Protein AF-A0A645FHV8-F1 (afdb_monomer)

Sequence (74 aa):
MANSLEKPAIDLLPEIQTVKDRLRKIGCKMVLMSGSGSPVFAISQDKKILQKACQMFENDYEVELTKVLKGENK

InterPro domains:
  IPR013750 GHMP kinase, C-terminal domain [PF08544] (4-58)
  IPR036554 GHMP kinase, C-terminal domain superfamily [G3DSA:3.30.70.890] (1-72)
  IPR036554 GHMP kinase, C-terminal domain superfamily [SSF55060] (2-61)

Secondary structure (DSSP, 8-state):
---TTHHHHHHH-THHHHHHHHHHHTT-EEEEE-TTSS-EEEE-S-HHHHHHHHHHHTTTS-------------

Solvent-accessible surface area (backbone atoms only — not comparable to full-atom values): 4799 Å² total; per-residue (Å²): 139,86,56,88,48,44,61,67,43,30,78,76,39,57,64,53,51,53,54,44,50,57,44,45,73,65,69,46,37,77,66,43,56,49,76,80,48,83,55,71,46,66,50,72,90,52,65,68,50,52,53,53,50,46,71,73,36,56,88,83,42,94,74,86,89,84,77,85,81,77,76,78,88,125

Structure (mmCIF, N/CA/C/O backbone):
data_AF-A0A645FHV8-F1
#
_entry.id   AF-A0A645FHV8-F1
#
loop_
_atom_site.group_PDB
_atom_site.id
_atom_site.type_symbol
_atom_site.label_atom_id
_atom_site.label_alt_id
_atom_site.label_comp_id
_atom_site.label_asym_id
_atom_site.label_entity_id
_atom_site.label_seq_id
_atom_site.pdbx_PDB_ins_code
_atom_site.Cartn_x
_atom_site.Cartn_y
_atom_site.Cartn_z
_atom_site.occupancy
_atom_site.B_iso_or_equiv
_atom_site.auth_seq_id
_atom_site.auth_comp_id
_atom_site.auth_asym_id
_atom_site.auth_atom_id
_atom_site.pdbx_PDB_model_num
ATOM 1 N N . MET A 1 1 ? -8.407 12.792 -6.269 1.00 65.88 1 MET A N 1
ATOM 2 C CA . MET A 1 1 ? -7.009 13.031 -5.848 1.00 65.88 1 MET A CA 1
ATOM 3 C C . MET A 1 1 ? -6.112 12.092 -6.627 1.00 65.88 1 MET A C 1
ATOM 5 O O . MET A 1 1 ? -6.500 10.943 -6.807 1.00 65.88 1 MET A O 1
ATOM 9 N N . ALA A 1 2 ? -4.973 12.582 -7.105 1.00 83.88 2 ALA A N 1
ATOM 10 C CA . ALA A 1 2 ? -3.990 11.804 -7.852 1.00 83.88 2 ALA A CA 1
ATOM 11 C C . ALA A 1 2 ? -2.581 12.274 -7.470 1.00 83.88 2 ALA A C 1
ATOM 13 O O . ALA A 1 2 ? -2.404 13.438 -7.110 1.00 83.88 2 ALA A O 1
ATOM 14 N N . ASN A 1 3 ? -1.607 11.371 -7.540 1.00 93.44 3 ASN A N 1
ATOM 15 C CA . ASN A 1 3 ? -0.195 11.676 -7.349 1.00 93.44 3 ASN A CA 1
ATOM 16 C C . ASN A 1 3 ? 0.492 11.686 -8.723 1.00 93.44 3 ASN A C 1
ATOM 18 O O . ASN A 1 3 ? 0.565 10.652 -9.382 1.00 93.44 3 ASN A O 1
ATOM 22 N N . SER A 1 4 ? 0.991 12.843 -9.165 1.00 96.19 4 SER A N 1
ATOM 23 C CA . SER A 1 4 ? 1.609 12.995 -10.492 1.00 96.19 4 SER A CA 1
ATOM 24 C C . SER A 1 4 ? 2.892 12.174 -10.678 1.00 96.19 4 SER A C 1
ATOM 26 O O . SER A 1 4 ? 3.235 11.844 -11.809 1.00 96.19 4 SER A O 1
ATOM 28 N N . LEU A 1 5 ? 3.585 11.820 -9.590 1.00 96.88 5 LEU A N 1
ATOM 29 C CA . LEU A 1 5 ? 4.805 11.000 -9.622 1.00 96.88 5 LEU A CA 1
ATOM 30 C C . LEU A 1 5 ? 4.507 9.500 -9.711 1.00 96.88 5 LEU A C 1
ATOM 32 O O . LEU A 1 5 ? 5.402 8.693 -9.933 1.00 96.88 5 LEU A O 1
ATOM 36 N N . GLU A 1 6 ? 3.249 9.112 -9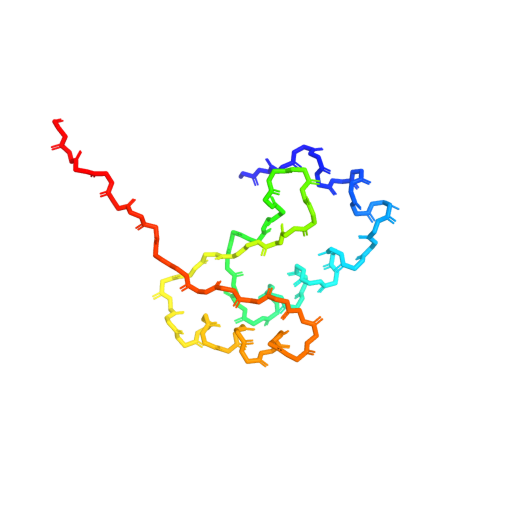.542 1.00 96.56 6 GLU A N 1
ATOM 37 C CA . GLU A 1 6 ? 2.863 7.713 -9.425 1.00 96.56 6 GLU A CA 1
ATOM 38 C C . GLU A 1 6 ? 3.002 6.944 -10.735 1.00 96.56 6 GLU A C 1
ATOM 40 O O . GLU A 1 6 ?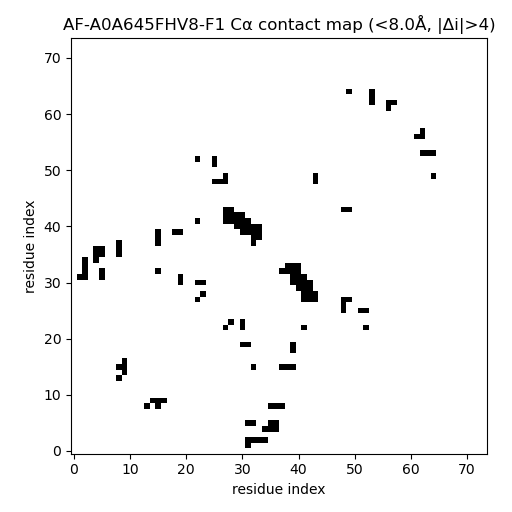 3.494 5.822 -10.728 1.00 96.56 6 GLU A O 1
ATOM 45 N N . LYS A 1 7 ? 2.616 7.548 -11.864 1.00 96.50 7 LYS A N 1
ATOM 46 C CA . LYS A 1 7 ? 2.765 6.920 -13.182 1.00 96.50 7 LYS A CA 1
ATOM 47 C C . LYS A 1 7 ? 4.235 6.594 -13.498 1.00 96.50 7 LYS A C 1
ATOM 49 O O . LYS A 1 7 ? 4.512 5.418 -13.705 1.00 96.50 7 LYS A O 1
ATOM 54 N N . PRO A 1 8 ? 5.180 7.559 -13.480 1.00 97.44 8 PRO A N 1
ATOM 55 C CA . PRO A 1 8 ? 6.578 7.238 -13.757 1.00 97.44 8 PRO A CA 1
ATOM 56 C C . PRO A 1 8 ? 7.187 6.277 -12.722 1.00 97.44 8 PRO A C 1
ATOM 58 O O . PRO A 1 8 ? 8.018 5.453 -13.086 1.00 97.44 8 PRO A O 1
ATOM 61 N N . ALA A 1 9 ? 6.761 6.325 -11.454 1.00 97.81 9 ALA A N 1
ATOM 62 C CA . ALA A 1 9 ? 7.211 5.358 -10.452 1.00 97.81 9 ALA A CA 1
ATOM 63 C C . ALA A 1 9 ? 6.718 3.930 -10.749 1.00 97.81 9 ALA A C 1
ATOM 65 O O . ALA A 1 9 ? 7.496 2.992 -10.624 1.00 97.81 9 ALA A O 1
ATOM 66 N N . ILE A 1 10 ? 5.463 3.758 -11.184 1.00 98.00 10 ILE A N 1
ATOM 67 C CA . ILE A 1 10 ? 4.911 2.457 -11.604 1.00 98.00 10 ILE A CA 1
ATOM 68 C C . ILE A 1 10 ? 5.607 1.941 -12.866 1.00 98.00 10 ILE A C 1
ATOM 70 O O . ILE A 1 10 ? 5.877 0.746 -12.953 1.00 98.00 10 ILE A O 1
ATOM 74 N N . ASP A 1 11 ? 5.915 2.823 -13.821 1.00 97.88 11 ASP A N 1
ATOM 75 C CA . ASP A 1 11 ? 6.625 2.447 -15.048 1.00 97.88 11 ASP A CA 1
ATOM 76 C C . ASP A 1 11 ? 8.027 1.877 -14.728 1.00 97.88 11 ASP A C 1
ATOM 78 O O . ASP A 1 11 ? 8.491 0.962 -15.407 1.00 97.88 11 ASP A O 1
ATOM 82 N N . LEU A 1 12 ? 8.683 2.376 -13.669 1.00 97.81 12 LEU A N 1
ATOM 83 C CA . LEU A 1 12 ? 9.980 1.882 -13.182 1.00 97.81 12 LEU A CA 1
ATOM 84 C C . LEU A 1 12 ? 9.862 0.680 -12.229 1.00 97.81 12 LEU A C 1
ATOM 86 O O . LEU A 1 12 ? 10.720 -0.202 -12.247 1.00 97.81 12 LEU A O 1
ATOM 90 N N . LEU A 1 13 ? 8.824 0.643 -11.391 1.00 97.69 13 LEU A N 1
ATOM 91 C CA . LEU A 1 13 ? 8.583 -0.395 -10.389 1.00 97.69 13 LEU A CA 1
ATOM 92 C C . LEU A 1 13 ? 7.104 -0.835 -10.412 1.00 97.69 13 LEU A C 1
ATOM 94 O O . LEU A 1 13 ? 6.289 -0.343 -9.622 1.00 97.69 13 LEU A O 1
ATOM 98 N N . PRO A 1 14 ? 6.742 -1.809 -11.273 1.00 97.81 14 PRO A N 1
ATOM 99 C CA . PRO A 1 14 ? 5.357 -2.270 -11.430 1.00 97.81 14 PRO A CA 1
ATOM 100 C C . PRO A 1 14 ? 4.727 -2.842 -10.155 1.00 97.81 14 PRO A C 1
ATOM 102 O O . PRO A 1 14 ? 3.504 -2.855 -10.012 1.00 97.81 14 PRO A O 1
ATOM 105 N N . GLU A 1 15 ? 5.547 -3.283 -9.198 1.00 97.75 15 GLU A N 1
ATOM 106 C CA . GLU A 1 15 ? 5.100 -3.794 -7.900 1.00 97.75 15 GLU A CA 1
ATOM 107 C C . GLU A 1 15 ? 4.254 -2.778 -7.115 1.00 97.75 15 GLU A C 1
ATOM 109 O O . GLU A 1 15 ? 3.314 -3.167 -6.419 1.00 97.75 15 GLU A O 1
ATOM 114 N N . ILE A 1 16 ? 4.489 -1.475 -7.312 1.00 97.81 16 ILE A N 1
ATOM 115 C CA . ILE A 1 16 ? 3.649 -0.411 -6.745 1.00 97.81 16 ILE A CA 1
ATOM 116 C C . ILE A 1 16 ? 2.188 -0.613 -7.168 1.00 97.81 16 ILE A C 1
ATOM 118 O O . ILE A 1 16 ? 1.279 -0.544 -6.339 1.00 97.81 16 ILE A O 1
ATOM 122 N N . GLN A 1 17 ? 1.934 -0.916 -8.443 1.00 98.00 17 GLN A N 1
ATOM 123 C CA . GLN A 1 17 ? 0.580 -1.164 -8.937 1.00 98.00 17 GLN A CA 1
ATOM 124 C C . GLN A 1 17 ? -0.001 -2.467 -8.364 1.00 98.00 17 GLN A C 1
ATOM 126 O O . GLN A 1 17 ? -1.168 -2.480 -7.967 1.00 98.00 17 GLN A O 1
ATOM 131 N N . THR A 1 18 ? 0.811 -3.518 -8.217 1.00 98.00 18 THR A N 1
ATOM 132 C CA . THR A 1 18 ? 0.404 -4.782 -7.575 1.00 98.00 18 THR A CA 1
ATOM 133 C C . THR A 1 18 ? -0.092 -4.562 -6.144 1.00 98.00 18 THR A C 1
ATOM 135 O O . THR A 1 18 ? -1.163 -5.056 -5.776 1.00 98.00 18 THR A O 1
ATOM 138 N N . VAL A 1 19 ? 0.637 -3.782 -5.338 1.00 97.81 19 VAL A N 1
ATOM 139 C CA . VAL A 1 19 ? 0.229 -3.429 -3.966 1.00 97.81 19 VAL A CA 1
ATOM 140 C C . VAL A 1 19 ? -1.091 -2.659 -3.981 1.00 97.81 19 VAL A C 1
ATOM 142 O O . VAL A 1 19 ? -2.018 -2.979 -3.228 1.00 97.81 19 VAL A O 1
ATOM 145 N N . LYS A 1 20 ? -1.229 -1.685 -4.887 1.00 97.62 20 LYS A N 1
ATOM 146 C CA . LYS A 1 20 ? -2.456 -0.893 -5.012 1.00 97.62 20 LYS A CA 1
ATOM 147 C C . LYS A 1 20 ? -3.672 -1.743 -5.374 1.00 97.62 20 LYS A C 1
ATOM 149 O O . LYS A 1 20 ? -4.745 -1.546 -4.803 1.00 97.62 20 LYS A O 1
ATOM 154 N N . ASP A 1 21 ? -3.527 -2.691 -6.290 1.00 97.75 21 ASP A N 1
ATOM 155 C CA . ASP A 1 21 ? -4.637 -3.545 -6.718 1.00 97.7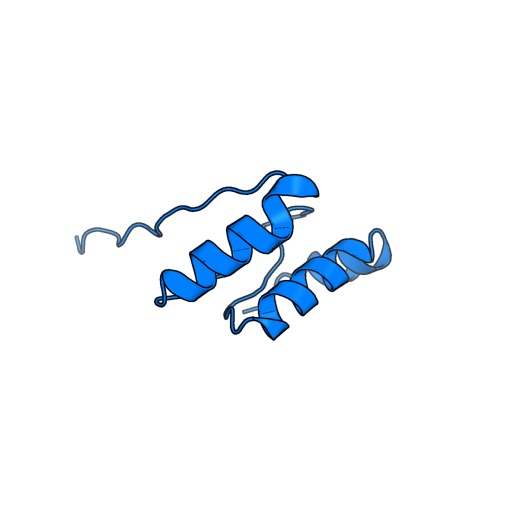5 21 ASP A CA 1
ATOM 156 C C . ASP A 1 21 ? -5.040 -4.551 -5.640 1.00 97.75 21 ASP A C 1
ATOM 158 O O . ASP A 1 21 ? -6.236 -4.750 -5.404 1.00 97.75 21 ASP A O 1
ATOM 162 N N . ARG A 1 22 ? -4.071 -5.097 -4.896 1.00 97.75 22 ARG A N 1
ATOM 163 C CA . ARG A 1 22 ? -4.327 -5.917 -3.700 1.00 97.75 22 ARG A CA 1
ATOM 164 C C . ARG A 1 22 ? -5.116 -5.137 -2.639 1.00 97.75 22 ARG A C 1
ATOM 166 O O . ARG A 1 22 ? -6.123 -5.647 -2.146 1.00 97.75 22 ARG A O 1
ATOM 173 N N . LEU A 1 23 ? -4.733 -3.888 -2.351 1.00 97.31 23 LEU A N 1
ATOM 174 C CA . LEU A 1 23 ? -5.465 -3.007 -1.430 1.00 97.31 23 LEU A CA 1
ATOM 175 C C . LEU A 1 23 ? -6.896 -2.727 -1.921 1.00 97.31 23 LEU A C 1
ATOM 177 O O . LEU A 1 23 ? -7.854 -2.871 -1.160 1.00 97.31 23 LEU A O 1
ATOM 181 N N . ARG A 1 24 ? -7.079 -2.380 -3.201 1.00 96.31 24 ARG A N 1
ATOM 182 C CA . ARG A 1 24 ? -8.418 -2.142 -3.778 1.00 96.31 24 ARG A CA 1
ATOM 183 C C . ARG A 1 24 ? -9.306 -3.383 -3.708 1.00 96.31 24 ARG A C 1
ATOM 185 O O . ARG A 1 24 ? -10.483 -3.267 -3.373 1.00 96.31 24 ARG A O 1
ATOM 192 N N . LYS A 1 25 ? -8.746 -4.569 -3.963 1.00 96.50 25 LYS A N 1
ATOM 193 C CA . LYS A 1 25 ? -9.471 -5.850 -3.937 1.00 96.50 25 LYS A CA 1
ATOM 194 C C . LYS A 1 25 ? -10.077 -6.170 -2.567 1.00 96.50 25 LYS A C 1
ATOM 196 O O . LYS A 1 25 ? -11.111 -6.829 -2.507 1.00 96.50 25 LYS A O 1
ATOM 201 N N . ILE A 1 26 ? -9.474 -5.700 -1.474 1.00 94.44 26 ILE A N 1
ATOM 202 C CA . ILE A 1 26 ? -10.011 -5.883 -0.113 1.00 94.44 26 ILE A CA 1
ATOM 203 C C . ILE A 1 26 ? -10.908 -4.735 0.364 1.00 94.44 26 ILE A C 1
ATOM 205 O O . ILE A 1 26 ? -11.315 -4.725 1.523 1.00 94.44 26 ILE A O 1
ATOM 209 N N . GLY A 1 27 ? -11.250 -3.797 -0.521 1.00 93.81 27 GLY A N 1
ATOM 210 C CA . GLY A 1 27 ? -12.193 -2.717 -0.233 1.00 93.81 27 GLY A CA 1
ATOM 211 C C . GLY A 1 27 ? -11.559 -1.450 0.342 1.00 93.81 27 GLY A C 1
ATOM 212 O O . GLY A 1 27 ? -12.290 -0.550 0.763 1.00 93.81 27 GLY A O 1
ATOM 213 N N . CYS A 1 28 ? -10.227 -1.338 0.350 1.00 94.44 28 CYS A N 1
ATOM 214 C CA . CYS A 1 28 ? -9.563 -0.091 0.716 1.00 94.44 28 CYS A CA 1
ATOM 215 C C . CYS A 1 28 ? -9.905 1.031 -0.276 1.00 94.44 28 CYS A C 1
ATOM 217 O O . CYS A 1 28 ? -9.943 0.828 -1.492 1.00 94.44 28 CYS A O 1
ATOM 219 N N . LYS A 1 29 ? -10.107 2.242 0.250 1.00 90.00 29 LYS A N 1
ATOM 220 C CA . LYS A 1 29 ? -10.354 3.460 -0.534 1.00 90.00 29 LYS A CA 1
ATOM 221 C C . LYS A 1 29 ? -9.128 4.373 -0.490 1.00 90.00 29 LYS A C 1
ATOM 223 O O . LYS A 1 29 ? -8.226 4.176 0.319 1.00 90.00 29 LYS A O 1
ATOM 228 N N . MET A 1 30 ? -9.106 5.373 -1.377 1.00 92.31 30 MET A N 1
ATOM 229 C CA . MET A 1 30 ? -8.010 6.351 -1.492 1.00 92.31 30 MET A CA 1
ATOM 230 C C . MET A 1 30 ? -6.622 5.690 -1.531 1.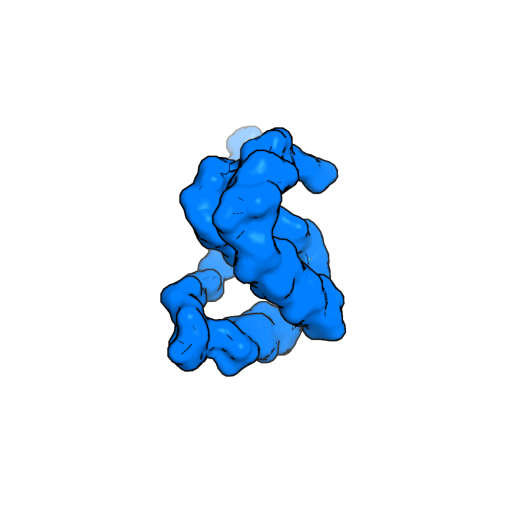00 92.31 30 MET A C 1
ATOM 232 O O . MET A 1 30 ? -5.736 6.040 -0.763 1.00 92.31 30 MET A O 1
ATOM 236 N N . VAL A 1 31 ? -6.468 4.702 -2.417 1.00 96.38 31 VAL A N 1
ATOM 237 C CA . VAL A 1 31 ? -5.226 3.940 -2.581 1.00 96.38 31 VAL A CA 1
ATOM 238 C C . VAL A 1 31 ? -4.271 4.701 -3.502 1.00 96.38 31 VAL A C 1
ATOM 240 O O . VAL A 1 31 ? -4.516 4.775 -4.713 1.00 96.38 31 VAL A O 1
ATOM 243 N N . LEU A 1 32 ? -3.210 5.268 -2.931 1.00 96.25 32 LEU A N 1
ATOM 244 C CA . LEU A 1 32 ? -2.258 6.154 -3.607 1.00 96.25 32 LEU A CA 1
ATOM 245 C C . LEU A 1 32 ? -0.829 5.897 -3.119 1.00 96.25 32 LEU A C 1
ATOM 247 O O . LEU A 1 32 ? -0.609 5.506 -1.975 1.00 96.25 32 LEU A O 1
ATOM 251 N N . MET A 1 33 ? 0.147 6.177 -3.973 1.00 96.94 33 MET A N 1
ATOM 252 C CA . MET A 1 33 ? 1.545 6.304 -3.580 1.00 96.94 33 MET A CA 1
ATOM 253 C C . MET A 1 33 ? 1.753 7.578 -2.747 1.00 96.94 33 MET A C 1
ATOM 255 O O . MET A 1 33 ? 1.218 8.642 -3.080 1.00 96.94 33 MET A O 1
ATOM 259 N N . SER A 1 34 ? 2.544 7.484 -1.680 1.00 95.88 34 SER A N 1
ATOM 260 C CA . SER A 1 34 ? 2.946 8.617 -0.844 1.00 95.88 34 SER A CA 1
ATOM 261 C C . SER A 1 34 ? 4.149 9.342 -1.455 1.00 95.88 34 SER A C 1
ATOM 263 O O . SER A 1 34 ? 5.203 8.739 -1.649 1.00 95.88 34 SER A O 1
ATOM 265 N N . GLY A 1 35 ? 4.013 10.639 -1.755 1.00 95.25 35 GLY A N 1
ATOM 266 C CA . GLY A 1 35 ? 5.111 11.461 -2.283 1.00 95.25 35 GLY A CA 1
ATOM 267 C C . GLY A 1 35 ? 5.722 10.902 -3.574 1.00 95.25 35 GLY A C 1
ATOM 268 O O . GLY A 1 35 ? 5.003 10.602 -4.520 1.00 95.25 35 GLY A O 1
ATOM 269 N N . SER A 1 36 ? 7.046 10.754 -3.622 1.00 96.06 36 SER A N 1
ATOM 270 C CA . SER A 1 36 ? 7.775 10.132 -4.741 1.00 96.06 36 SER A CA 1
ATOM 271 C C . SER A 1 36 ? 7.830 8.602 -4.676 1.00 96.06 36 SER A C 1
ATOM 273 O O . SER A 1 36 ? 8.421 7.984 -5.557 1.00 96.06 36 SER A O 1
ATOM 275 N N . GLY A 1 37 ? 7.212 7.991 -3.662 1.00 94.69 37 GLY A N 1
ATOM 276 C CA . GLY A 1 37 ? 7.232 6.549 -3.455 1.00 94.69 37 GLY A CA 1
ATOM 277 C C . GLY A 1 37 ? 8.519 6.034 -2.807 1.00 94.69 37 GLY A C 1
ATOM 278 O O . GLY A 1 37 ? 9.360 6.810 -2.358 1.00 94.69 37 GLY A O 1
ATOM 279 N N . SER A 1 38 ? 8.670 4.713 -2.699 1.00 95.94 38 SER A N 1
ATOM 280 C CA . SER A 1 38 ? 7.702 3.669 -3.091 1.00 95.94 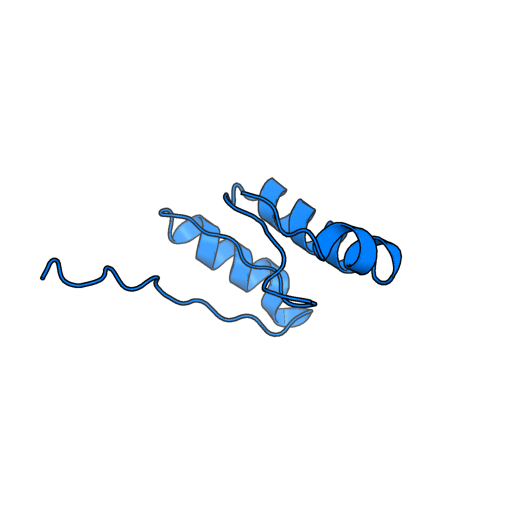38 SER A CA 1
ATOM 281 C C . SER A 1 38 ? 6.514 3.377 -2.140 1.00 95.94 38 SER A C 1
ATOM 283 O O . SER A 1 38 ? 5.640 2.621 -2.574 1.00 95.94 38 SER A O 1
ATOM 285 N N . PRO A 1 39 ?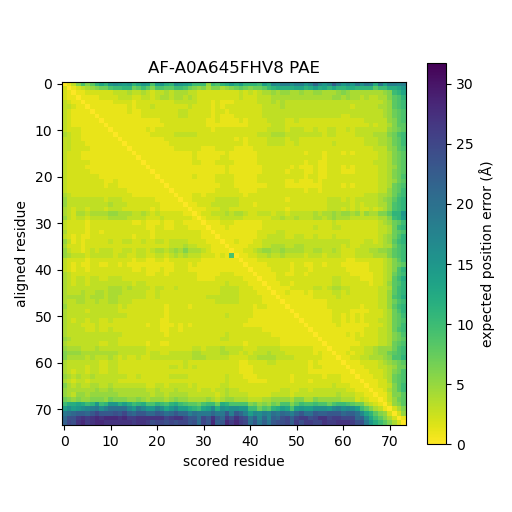 6.380 3.938 -0.910 1.00 97.19 39 PRO A N 1
ATOM 286 C CA . PRO A 1 39 ? 5.257 3.591 -0.037 1.00 97.19 39 PRO A CA 1
ATOM 287 C C . PRO A 1 39 ? 3.886 3.866 -0.661 1.00 97.19 39 PRO A C 1
ATOM 289 O O . PRO A 1 39 ? 3.642 4.931 -1.234 1.00 97.19 39 PRO A O 1
ATOM 292 N N . VAL A 1 40 ? 2.963 2.924 -0.478 1.00 97.69 40 VAL A N 1
ATOM 293 C CA . VAL A 1 40 ? 1.550 3.049 -0.852 1.00 97.69 40 VAL A CA 1
ATOM 294 C C . VAL A 1 40 ? 0.723 3.127 0.420 1.00 97.69 40 VAL A C 1
ATOM 296 O O . VAL A 1 40 ? 0.908 2.333 1.337 1.00 97.69 40 VAL A O 1
ATOM 299 N N . PHE A 1 41 ? -0.220 4.062 0.467 1.00 97.31 41 PHE A N 1
ATOM 300 C CA . PHE A 1 41 ? -1.172 4.165 1.562 1.00 97.31 41 PHE A CA 1
ATOM 301 C C . PHE A 1 41 ? -2.600 3.954 1.070 1.00 97.31 41 PHE A C 1
ATOM 303 O O . PHE A 1 41 ? -2.933 4.132 -0.106 1.00 97.31 41 PHE A O 1
ATOM 310 N N . ALA A 1 42 ? -3.456 3.587 2.014 1.00 96.12 42 ALA A N 1
ATOM 311 C CA . ALA A 1 42 ? -4.891 3.523 1.840 1.00 96.12 42 ALA A CA 1
ATOM 312 C C . ALA A 1 42 ? -5.586 4.090 3.075 1.00 96.12 42 ALA A C 1
ATOM 314 O O . ALA A 1 42 ? -5.037 4.075 4.176 1.00 96.12 42 ALA A O 1
ATOM 315 N N . ILE A 1 43 ? -6.816 4.566 2.900 1.00 94.12 43 ILE A N 1
ATOM 316 C CA . ILE A 1 43 ? -7.619 5.122 3.988 1.00 94.12 43 ILE A CA 1
ATOM 317 C C . ILE A 1 43 ? -8.947 4.374 4.048 1.00 94.12 43 ILE A C 1
ATOM 319 O O . ILE A 1 43 ? -9.629 4.176 3.040 1.00 94.12 43 ILE A O 1
ATOM 323 N N . SER A 1 44 ? -9.340 3.982 5.256 1.00 93.88 44 SER A N 1
ATOM 324 C CA . SER A 1 44 ? -10.638 3.374 5.527 1.00 93.88 44 SER A CA 1
ATOM 325 C C . SER A 1 44 ? -11.150 3.806 6.898 1.00 93.88 44 SER A C 1
ATOM 327 O O . SER A 1 44 ? -10.369 4.047 7.815 1.00 93.88 44 SER A O 1
ATOM 329 N N . GLN A 1 45 ? -12.473 3.894 7.036 1.00 92.88 45 GLN A N 1
ATOM 330 C CA . GLN A 1 45 ? -13.136 4.018 8.339 1.00 92.88 45 GLN A CA 1
ATOM 331 C C . GLN A 1 45 ? -13.434 2.643 8.959 1.00 92.88 45 GLN A C 1
ATOM 333 O O . GLN A 1 45 ? -13.719 2.552 10.150 1.00 92.88 45 GLN A O 1
ATOM 338 N N . ASP A 1 46 ? -13.344 1.570 8.168 1.00 95.25 46 ASP A N 1
ATOM 339 C CA . ASP A 1 46 ? -13.516 0.201 8.640 1.00 95.25 46 ASP A CA 1
ATOM 340 C C . ASP A 1 46 ? -12.175 -0.369 9.116 1.00 95.25 46 ASP A C 1
ATOM 342 O O . ASP A 1 46 ? -11.290 -0.704 8.319 1.00 95.25 46 ASP A O 1
ATOM 346 N N . LYS A 1 47 ? -12.043 -0.511 10.439 1.00 94.50 47 LYS A N 1
ATOM 347 C CA . LYS A 1 47 ? -10.852 -1.072 11.082 1.00 94.50 47 LYS A CA 1
ATOM 348 C C . LYS A 1 47 ? -10.582 -2.521 10.662 1.00 94.50 47 LYS A C 1
ATOM 350 O O . LYS A 1 47 ? -9.416 -2.900 10.594 1.00 94.50 47 LYS A O 1
ATOM 355 N N . LYS A 1 48 ? -11.610 -3.317 10.346 1.00 95.94 48 LYS A N 1
ATOM 356 C CA . LYS A 1 48 ? -11.432 -4.717 9.924 1.00 95.94 48 LYS A CA 1
ATOM 357 C C . LYS A 1 48 ? -10.733 -4.797 8.569 1.00 95.94 48 LYS A C 1
ATOM 359 O O . LYS A 1 48 ? -9.852 -5.633 8.392 1.00 95.94 48 LYS A O 1
ATOM 364 N N . ILE A 1 49 ? -11.075 -3.899 7.640 1.00 96.25 49 ILE A N 1
ATOM 365 C CA . ILE A 1 49 ? -10.394 -3.792 6.340 1.00 96.25 49 ILE A CA 1
ATOM 366 C C . ILE A 1 49 ? -8.919 -3.424 6.538 1.00 96.25 49 ILE A C 1
ATOM 368 O O . ILE A 1 49 ? -8.056 -4.041 5.921 1.00 96.25 49 ILE A O 1
ATOM 372 N N . LEU A 1 50 ? -8.620 -2.471 7.429 1.00 96.25 50 LEU A N 1
ATOM 373 C CA . LEU A 1 50 ? -7.240 -2.059 7.714 1.00 96.25 50 LEU A CA 1
ATOM 374 C C . LEU A 1 50 ? -6.418 -3.188 8.348 1.00 96.25 50 LEU A C 1
ATOM 376 O O . LEU A 1 50 ? -5.299 -3.437 7.923 1.00 96.25 50 LEU A O 1
ATOM 380 N N . GLN A 1 51 ? -6.988 -3.922 9.305 1.00 96.44 51 GLN A N 1
ATOM 381 C CA . GLN A 1 51 ? -6.326 -5.082 9.912 1.00 96.44 51 GLN A CA 1
ATOM 382 C C . GLN A 1 51 ? -6.054 -6.187 8.887 1.00 96.44 51 GLN A C 1
ATOM 384 O O . GLN A 1 51 ? -4.959 -6.742 8.860 1.00 96.44 51 GLN A O 1
ATOM 389 N N . LYS A 1 52 ? -7.023 -6.462 8.004 1.00 97.06 52 LYS A N 1
ATOM 390 C CA . LYS A 1 52 ? -6.851 -7.412 6.900 1.00 97.06 52 LYS A CA 1
ATOM 391 C C . LYS A 1 52 ? -5.761 -6.962 5.925 1.00 97.06 52 LYS A C 1
ATOM 393 O O . LYS A 1 52 ? -5.033 -7.806 5.414 1.00 97.06 52 LYS A O 1
ATOM 398 N N . ALA A 1 53 ? -5.651 -5.658 5.662 1.00 97.19 53 ALA A N 1
ATOM 399 C CA . ALA A 1 53 ? -4.566 -5.110 4.859 1.00 97.19 53 ALA A CA 1
ATOM 400 C C . ALA A 1 53 ? -3.212 -5.361 5.534 1.00 97.19 53 ALA A C 1
ATOM 402 O O . ALA A 1 53 ? -2.324 -5.897 4.887 1.00 97.19 53 ALA A O 1
ATOM 403 N N . CYS A 1 54 ? -3.071 -5.069 6.831 1.00 97.38 54 CYS A N 1
ATOM 404 C CA . CYS A 1 54 ? -1.814 -5.305 7.543 1.00 97.38 54 CYS A CA 1
ATOM 405 C C . CYS A 1 54 ? -1.368 -6.770 7.468 1.00 97.38 54 CYS A C 1
ATOM 407 O O . CYS A 1 54 ? -0.277 -7.046 6.984 1.00 97.38 54 CYS A O 1
ATOM 409 N N . GLN A 1 55 ? -2.263 -7.701 7.804 1.00 96.94 55 GLN A N 1
ATOM 410 C CA . GLN A 1 55 ? -1.993 -9.143 7.723 1.00 96.94 55 GLN A CA 1
ATOM 411 C C . GLN A 1 55 ? -1.635 -9.612 6.305 1.00 96.94 55 GLN A C 1
ATOM 413 O O . GLN A 1 55 ? -0.853 -10.537 6.123 1.00 96.94 55 GLN A O 1
ATOM 418 N N . MET A 1 56 ? -2.218 -8.990 5.276 1.00 96.94 56 MET A N 1
ATOM 419 C CA . MET A 1 56 ? -1.944 -9.336 3.880 1.00 96.94 56 MET A CA 1
ATOM 420 C C . MET A 1 56 ? -0.517 -8.984 3.442 1.00 96.94 56 MET A C 1
ATOM 422 O O . MET A 1 56 ? -0.043 -9.583 2.478 1.00 96.94 56 MET A O 1
ATOM 426 N N . PHE A 1 57 ? 0.123 -7.999 4.074 1.00 97.06 57 PHE A N 1
ATOM 427 C CA . PHE A 1 57 ? 1.385 -7.423 3.604 1.00 97.06 57 PHE A CA 1
ATOM 428 C C . PHE A 1 57 ? 2.546 -7.558 4.600 1.00 97.06 57 PHE A C 1
ATOM 430 O O . PHE A 1 57 ? 3.683 -7.415 4.175 1.00 97.06 57 PHE A O 1
ATOM 437 N N . GLU A 1 58 ? 2.295 -7.874 5.875 1.00 96.44 58 GLU A N 1
ATOM 438 C CA . GLU A 1 58 ? 3.310 -7.891 6.949 1.00 96.44 58 GLU A CA 1
ATOM 439 C C . GLU A 1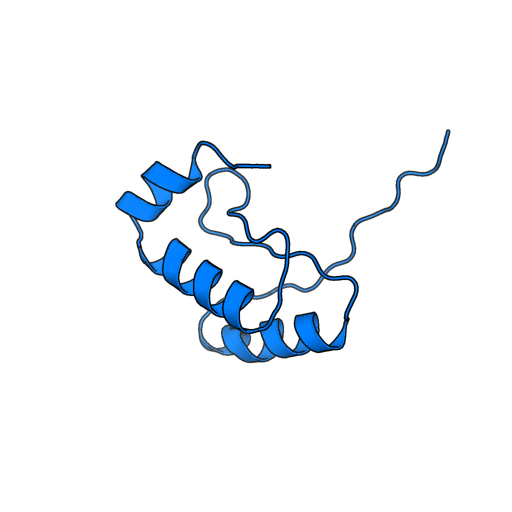 58 ? 4.505 -8.831 6.718 1.00 96.44 58 GLU A C 1
ATOM 441 O O . GLU A 1 58 ? 5.572 -8.604 7.278 1.00 96.44 58 GLU A O 1
ATOM 446 N N . ASN A 1 59 ? 4.344 -9.873 5.896 1.00 96.69 59 ASN A N 1
ATOM 447 C CA . ASN A 1 59 ? 5.429 -10.809 5.580 1.00 96.69 59 ASN A CA 1
ATOM 448 C C . ASN A 1 59 ? 6.293 -10.355 4.394 1.00 96.69 59 ASN A C 1
ATOM 450 O O . ASN A 1 59 ? 7.442 -10.776 4.283 1.00 96.69 59 ASN A O 1
ATOM 454 N N . ASP A 1 60 ? 5.730 -9.531 3.508 1.00 95.81 60 ASP A N 1
ATOM 455 C CA . ASP A 1 60 ? 6.356 -9.130 2.243 1.00 95.81 60 ASP A CA 1
ATOM 456 C C . ASP A 1 60 ? 6.879 -7.678 2.296 1.00 95.81 60 ASP A C 1
ATOM 458 O O . ASP A 1 60 ? 7.758 -7.307 1.521 1.00 95.81 60 ASP A O 1
ATOM 462 N N . TYR A 1 61 ? 6.331 -6.843 3.189 1.00 96.75 61 TYR A N 1
ATOM 463 C CA . TYR A 1 61 ? 6.588 -5.403 3.259 1.00 96.75 61 TYR A CA 1
ATOM 464 C C . TYR A 1 61 ? 6.664 -4.902 4.703 1.00 96.75 61 TYR A C 1
ATOM 466 O O . TYR A 1 61 ? 6.052 -5.459 5.613 1.00 96.75 61 TYR A O 1
ATOM 474 N N . GLU A 1 62 ? 7.327 -3.761 4.890 1.00 97.44 62 GLU A N 1
ATOM 475 C CA . GLU A 1 62 ? 7.159 -2.951 6.095 1.00 97.44 62 GLU A CA 1
ATOM 476 C C . GLU A 1 62 ? 5.775 -2.287 6.081 1.00 97.44 62 GLU A C 1
ATOM 478 O O . GLU A 1 62 ? 5.401 -1.603 5.122 1.00 97.44 62 GLU A O 1
ATOM 483 N N . VAL A 1 63 ? 4.993 -2.502 7.142 1.00 97.38 63 VAL A N 1
ATOM 484 C CA . VAL A 1 63 ? 3.598 -2.058 7.220 1.00 97.38 63 VAL A CA 1
ATOM 485 C C . VAL A 1 63 ? 3.339 -1.325 8.526 1.00 97.38 63 VAL A C 1
ATOM 487 O O . VAL A 1 63 ? 3.540 -1.872 9.604 1.00 97.38 63 VAL A O 1
ATOM 490 N N . GLU A 1 64 ? 2.776 -0.123 8.418 1.00 96.81 64 GLU A N 1
ATOM 491 C CA . GLU A 1 64 ? 2.383 0.697 9.564 1.00 96.81 64 GLU A CA 1
ATOM 492 C C . GLU A 1 64 ? 0.906 1.093 9.492 1.00 96.81 64 GLU A C 1
ATOM 494 O O . GLU A 1 64 ? 0.395 1.504 8.445 1.00 96.81 64 GLU A O 1
ATOM 499 N N . LEU A 1 65 ? 0.208 1.002 10.629 1.00 96.50 65 LEU A N 1
ATOM 500 C CA . LEU A 1 65 ? -1.194 1.400 10.763 1.00 96.50 65 LEU A CA 1
ATOM 501 C C . LEU A 1 65 ? -1.320 2.597 11.703 1.00 96.50 65 LEU A C 1
ATOM 503 O O . LEU A 1 65 ? -1.139 2.481 12.912 1.00 96.50 65 LEU A O 1
ATOM 507 N N . THR A 1 66 ? -1.725 3.741 11.155 1.00 95.62 66 THR A N 1
ATOM 508 C CA . THR A 1 66 ? -1.862 4.989 11.916 1.00 95.62 66 THR A CA 1
ATOM 509 C C . THR A 1 66 ? -3.236 5.641 11.747 1.00 95.62 66 THR A C 1
ATOM 511 O O . THR A 1 66 ? -4.093 5.177 10.990 1.00 95.62 66 THR A O 1
ATOM 514 N N . LYS A 1 67 ? -3.472 6.723 12.494 1.00 93.75 67 LYS A N 1
ATOM 515 C CA . LYS A 1 67 ? -4.687 7.540 12.438 1.00 93.75 67 LYS A CA 1
ATOM 516 C C . LYS A 1 67 ? -4.360 8.900 11.840 1.00 93.75 67 LYS A C 1
ATOM 518 O O . LYS A 1 67 ? -3.358 9.516 12.186 1.00 93.75 67 LYS A O 1
ATOM 523 N N . VAL A 1 68 ? -5.257 9.403 10.999 1.00 91.25 68 VAL A N 1
ATOM 524 C CA . VAL A 1 68 ? -5.191 10.790 10.535 1.00 91.25 68 VAL A CA 1
ATOM 525 C C . VAL A 1 68 ? -5.657 11.700 11.671 1.00 91.25 68 VAL A C 1
ATOM 527 O O . VAL A 1 68 ? -6.764 11.526 12.189 1.00 91.25 68 VAL A O 1
ATOM 530 N N . LEU A 1 69 ? -4.818 12.659 12.065 1.00 91.38 69 LEU A N 1
ATOM 531 C CA . LEU A 1 69 ? -5.191 13.685 13.036 1.00 91.38 69 LEU A CA 1
ATOM 532 C C . LEU A 1 69 ? -6.300 14.564 12.450 1.00 91.38 69 LEU A C 1
ATOM 534 O O . LEU A 1 69 ? -6.192 15.060 11.329 1.00 91.38 69 LEU A O 1
ATOM 538 N N . LYS A 1 70 ? -7.364 14.782 13.222 1.00 83.25 70 LYS A N 1
ATOM 539 C CA . LYS A 1 70 ? -8.305 15.868 12.944 1.00 83.25 70 LYS A CA 1
ATOM 540 C C . LYS A 1 70 ? -7.671 17.127 13.518 1.00 83.25 70 LYS A C 1
ATOM 542 O O . LYS A 1 70 ? -7.449 17.172 14.724 1.00 83.25 70 LYS A O 1
ATOM 547 N N . GLY A 1 71 ? -7.327 18.095 12.669 1.00 78.31 71 GLY A N 1
ATOM 548 C CA . GLY A 1 71 ? -6.887 19.400 13.157 1.00 78.31 71 GLY A CA 1
ATOM 549 C C . GLY A 1 71 ? -7.938 19.962 14.113 1.00 78.31 71 GLY A C 1
ATOM 550 O O . GLY A 1 71 ? -9.135 19.829 13.851 1.00 78.31 71 GLY A O 1
ATOM 551 N N . GLU A 1 72 ? -7.505 20.527 15.238 1.00 68.19 72 GLU A N 1
ATOM 552 C CA . GLU A 1 72 ? -8.399 21.307 16.090 1.00 68.19 72 GLU A CA 1
ATOM 553 C C . GLU A 1 72 ? -8.945 22.459 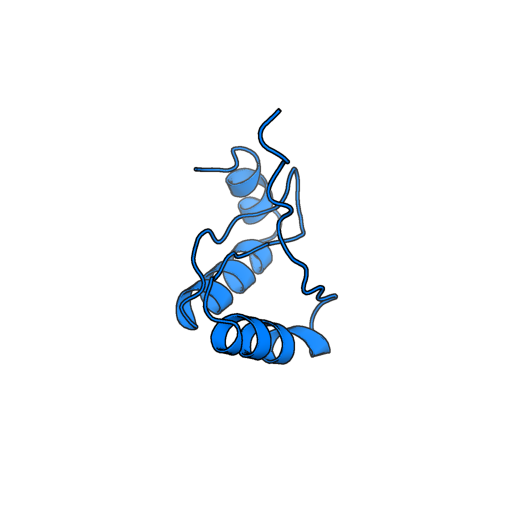15.242 1.00 68.19 72 GLU A C 1
ATOM 555 O O . GLU A 1 72 ? -8.172 23.174 14.598 1.00 68.19 72 GLU A O 1
ATOM 560 N N . ASN A 1 73 ? -10.272 22.609 15.191 1.00 58.28 73 ASN A N 1
ATOM 561 C CA . ASN A 1 73 ? -10.876 23.829 14.671 1.00 58.28 73 ASN A CA 1
ATOM 562 C C . ASN A 1 73 ? -10.378 24.968 15.573 1.00 58.28 73 ASN A C 1
ATOM 564 O O . ASN A 1 73 ? -10.828 25.071 16.713 1.00 58.28 73 ASN A O 1
ATOM 568 N N . LYS A 1 74 ? -9.404 25.745 15.096 1.00 46.59 74 LYS A N 1
ATOM 569 C CA . LYS A 1 74 ? -9.088 27.051 15.673 1.00 46.59 74 LYS A CA 1
ATOM 570 C C . LYS A 1 74 ? -10.148 28.054 15.252 1.00 46.59 74 LYS A C 1
ATOM 572 O O . LYS A 1 74 ? -10.545 28.000 14.065 1.00 46.59 74 LYS A O 1
#

Foldseek 3Di:
DADPLQVVVCVVPVVLV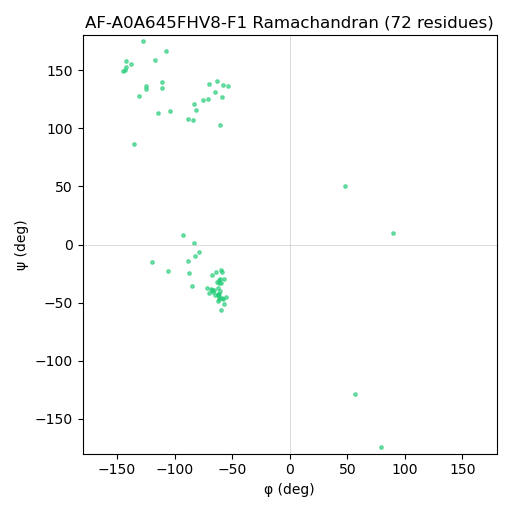VLQVVLVVLPFAPWYADHNDDDTDTDDPDVVSVVVSCVVCVVPDDDDDDDDDDPPPD

Nearest PDB structures (foldseek):
  1uek-assembly1_A  TM=8.852E-01  e=1.680E-03  Thermus thermophilus
  4rpf-assembly1_A  TM=8.568E-01  e=1.762E-01  Yersinia pestis Nepal516
  2kyz-assembly1_A  TM=6.035E-01  e=5.034E+00  Thermotoga maritima
  3fry-assembly1_B  TM=6.571E-01  e=6.181E+00  Archaeoglobus fulgidus
  2l6r-assembly1_A  TM=3.036E-01  e=5.772E+00  Lambdavirus lambda

pLDDT: mean 93.59, std 8.97, range [46.59, 98.0]

Mean predicted aligned error: 3.67 Å

Radius of gyration: 13.13 Å; Cα contacts (8 Å, |Δi|>4): 72; chains: 1; bounding box: 24×38×31 Å

Organism: NCBI:txid1076179